Protein AF-A0A662AIC9-F1 (afdb_monomer_lite)

Sequenc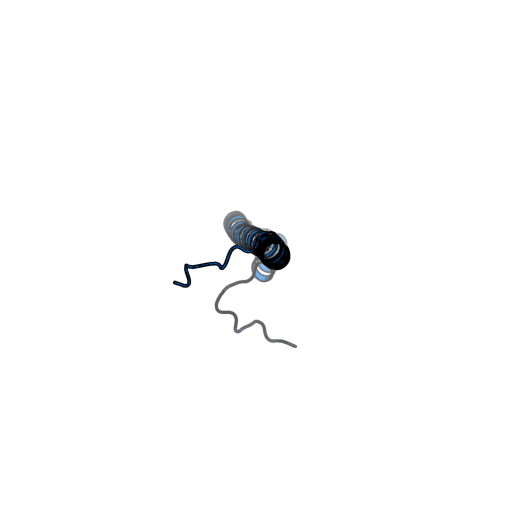e (91 aa):
MIDFHSFPNRTACSVLESMRDLDKTKNYSSLLSMVEELQLFFDRMEAALGDKRDIKEWNIKRHKLKIEIKELLEKKRVLNEELGISDSNSD

Structure (mmCIF, N/CA/C/O backbone):
data_AF-A0A662AIC9-F1
#
_entry.id   AF-A0A662AIC9-F1
#
loop_
_atom_site.group_PDB
_atom_site.id
_atom_site.type_symbol
_atom_site.label_atom_id
_atom_site.label_alt_id
_atom_site.label_comp_id
_atom_site.label_asym_id
_atom_site.label_entity_id
_atom_site.label_seq_id
_atom_site.pdbx_PDB_ins_code
_atom_site.Cartn_x
_atom_site.Cartn_y
_atom_site.Cartn_z
_atom_site.occupancy
_atom_site.B_iso_or_equiv
_atom_site.auth_seq_id
_atom_site.auth_comp_id
_atom_site.auth_asym_id
_atom_site.auth_atom_id
_atom_site.pdbx_PDB_model_num
ATOM 1 N N . MET A 1 1 ? 24.541 -13.357 2.837 1.00 37.72 1 MET A N 1
ATOM 2 C CA . MET A 1 1 ? 24.144 -12.617 1.623 1.00 37.72 1 MET A CA 1
ATOM 3 C C . MET A 1 1 ? 22.869 -13.283 1.140 1.00 37.72 1 MET A C 1
ATOM 5 O O . MET A 1 1 ? 22.919 -14.464 0.838 1.00 37.72 1 MET A O 1
ATOM 9 N N . ILE A 1 2 ? 21.721 -12.618 1.282 1.00 45.84 2 ILE A N 1
ATOM 10 C CA . ILE A 1 2 ? 20.419 -13.217 0.953 1.00 45.84 2 ILE A CA 1
ATOM 11 C C . ILE A 1 2 ? 20.352 -13.316 -0.569 1.00 45.84 2 ILE A C 1
ATOM 13 O O . ILE A 1 2 ? 20.465 -12.301 -1.252 1.00 45.84 2 ILE A O 1
ATOM 17 N N . ASP A 1 3 ? 20.248 -14.538 -1.077 1.00 43.09 3 ASP A N 1
ATOM 18 C CA . ASP A 1 3 ? 20.163 -14.805 -2.504 1.00 43.09 3 ASP A CA 1
ATOM 19 C C . ASP A 1 3 ? 18.740 -14.481 -2.984 1.00 43.09 3 ASP A C 1
ATOM 21 O O . ASP A 1 3 ? 17.778 -15.187 -2.678 1.00 43.09 3 ASP A O 1
ATOM 25 N N . PHE A 1 4 ? 18.589 -13.354 -3.682 1.00 52.91 4 PHE A N 1
ATOM 26 C CA . PHE A 1 4 ? 17.309 -12.868 -4.214 1.00 52.91 4 PHE A CA 1
ATOM 27 C C . PHE A 1 4 ? 16.809 -13.681 -5.429 1.00 52.91 4 PHE A C 1
ATOM 29 O O . PHE A 1 4 ? 15.746 -13.376 -5.966 1.00 52.91 4 PHE A O 1
ATOM 36 N N . HIS A 1 5 ? 17.519 -14.742 -5.833 1.00 51.34 5 HIS A N 1
ATOM 37 C CA . HIS A 1 5 ? 17.184 -15.598 -6.981 1.00 51.34 5 HIS A CA 1
ATOM 38 C C . HIS A 1 5 ? 15.895 -16.430 -6.837 1.00 51.34 5 HIS A C 1
ATOM 40 O O . HIS A 1 5 ? 15.485 -17.070 -7.800 1.00 51.34 5 HIS A O 1
ATOM 46 N N . SER A 1 6 ? 15.230 -16.423 -5.676 1.00 48.81 6 SER A N 1
ATOM 47 C CA . SER A 1 6 ? 13.997 -17.197 -5.441 1.00 48.81 6 SER A CA 1
ATOM 48 C C . SER A 1 6 ? 12.734 -16.338 -5.277 1.00 48.81 6 SER A C 1
ATOM 50 O O . SER A 1 6 ? 11.762 -16.786 -4.667 1.00 48.81 6 SER A O 1
ATOM 52 N N . PHE A 1 7 ? 12.705 -15.112 -5.807 1.00 51.72 7 PHE A N 1
ATOM 53 C CA . PHE A 1 7 ? 11.430 -14.435 -6.053 1.00 51.72 7 PHE A CA 1
ATOM 54 C C . PHE A 1 7 ? 10.958 -14.771 -7.474 1.00 51.72 7 PHE A C 1
ATOM 56 O O . PHE A 1 7 ? 11.645 -14.417 -8.428 1.00 51.72 7 PHE A O 1
ATOM 63 N N . PRO A 1 8 ? 9.793 -15.429 -7.654 1.00 58.91 8 PRO A N 1
ATOM 64 C CA . PRO A 1 8 ? 9.290 -15.784 -8.985 1.00 58.91 8 PRO A CA 1
ATOM 65 C C . PRO A 1 8 ? 8.949 -14.553 -9.843 1.00 58.91 8 PRO A C 1
ATOM 67 O O . PRO A 1 8 ? 8.769 -14.681 -11.049 1.00 58.91 8 PRO A O 1
ATOM 70 N N . ASN A 1 9 ? 8.885 -13.366 -9.227 1.00 65.12 9 ASN A N 1
ATOM 71 C CA . ASN A 1 9 ? 8.583 -12.098 -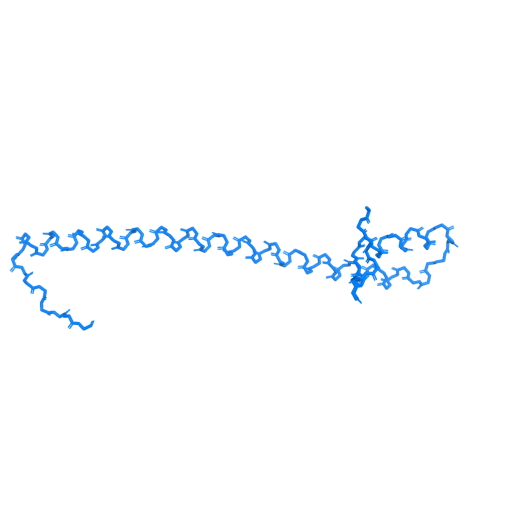9.875 1.00 65.12 9 ASN A CA 1
ATOM 72 C C . ASN A 1 9 ? 9.765 -11.133 -9.757 1.00 65.12 9 ASN A C 1
ATOM 74 O O . ASN A 1 9 ? 10.388 -11.015 -8.699 1.00 65.12 9 ASN A O 1
ATOM 78 N N . ARG A 1 10 ? 10.009 -10.386 -10.833 1.00 80.19 10 ARG A N 1
ATOM 79 C CA . ARG A 1 10 ? 10.960 -9.274 -10.867 1.00 80.19 10 ARG A CA 1
ATOM 80 C C . ARG A 1 10 ? 10.589 -8.216 -9.821 1.00 80.19 10 ARG A C 1
ATOM 82 O O . ARG A 1 10 ? 9.415 -8.015 -9.518 1.00 80.19 10 ARG A O 1
ATOM 89 N N . THR A 1 11 ? 11.590 -7.549 -9.252 1.00 89.69 11 THR A N 1
ATOM 90 C CA . THR A 1 11 ? 11.393 -6.443 -8.299 1.00 89.69 11 THR A CA 1
ATOM 91 C C . THR A 1 11 ? 11.611 -5.097 -8.985 1.00 89.69 11 THR A C 1
ATOM 93 O O . THR A 1 11 ? 12.363 -5.018 -9.955 1.00 89.69 11 THR A O 1
ATOM 96 N N . ALA A 1 12 ? 11.042 -4.015 -8.442 1.00 92.44 12 ALA A N 1
ATOM 97 C CA . ALA A 1 12 ? 11.292 -2.655 -8.934 1.00 92.44 12 ALA A CA 1
ATOM 98 C C . ALA A 1 12 ? 12.796 -2.319 -9.012 1.00 92.44 12 ALA A C 1
ATOM 100 O O . ALA A 1 12 ? 13.252 -1.710 -9.977 1.00 92.44 12 ALA A O 1
ATOM 101 N N . CYS A 1 13 ? 13.591 -2.776 -8.037 1.00 92.75 13 CYS A N 1
ATOM 102 C CA . CYS A 1 13 ? 15.047 -2.614 -8.057 1.00 92.75 13 CYS A CA 1
ATOM 103 C C . CYS A 1 13 ? 15.698 -3.353 -9.234 1.00 92.75 13 CYS A C 1
ATOM 105 O O . CYS A 1 13 ? 16.546 -2.780 -9.909 1.00 92.75 13 CYS A O 1
ATOM 107 N N . SER A 1 14 ? 15.264 -4.582 -9.527 1.00 92.31 14 SER A N 1
ATOM 108 C CA . SER A 1 14 ? 15.740 -5.333 -10.695 1.00 92.31 14 SER A CA 1
ATOM 109 C C . SER A 1 14 ? 15.357 -4.654 -12.018 1.00 92.31 14 SER A C 1
ATOM 111 O O . SER A 1 14 ? 16.149 -4.649 -12.960 1.00 92.31 14 SER A O 1
ATOM 113 N N . VAL A 1 15 ? 14.175 -4.029 -12.097 1.00 93.19 15 VAL A N 1
ATOM 114 C CA . VAL A 1 15 ? 13.792 -3.213 -13.263 1.00 93.19 15 VAL A CA 1
ATOM 115 C C . VAL A 1 15 ? 14.742 -2.027 -13.428 1.00 93.19 15 VAL A C 1
ATOM 117 O O . VAL A 1 15 ? 15.282 -1.820 -14.514 1.00 93.19 15 VAL A O 1
ATOM 120 N N . LEU A 1 16 ? 15.019 -1.300 -12.343 1.00 94.94 16 LEU A N 1
ATOM 121 C CA . LEU A 1 16 ? 15.954 -0.172 -12.339 1.00 94.94 16 LEU A CA 1
ATOM 122 C C . LEU A 1 16 ? 17.385 -0.576 -12.718 1.00 94.94 16 LEU A C 1
ATOM 124 O O . LEU A 1 16 ? 18.064 0.175 -13.418 1.00 94.94 16 LEU A O 1
ATOM 128 N N . GLU A 1 17 ? 17.857 -1.740 -12.272 1.00 94.31 17 GLU A N 1
ATOM 129 C CA . GLU A 1 17 ? 19.162 -2.281 -12.668 1.00 94.31 17 GLU A CA 1
ATOM 130 C C . GLU A 1 17 ? 19.230 -2.503 -14.179 1.00 94.31 17 GLU A C 1
ATOM 132 O O . GLU A 1 17 ? 20.148 -2.006 -14.832 1.00 94.31 17 GLU A O 1
ATOM 137 N N . SER A 1 18 ? 18.217 -3.139 -14.767 1.00 91.38 18 SER A N 1
ATOM 138 C CA . SER A 1 18 ? 18.199 -3.339 -16.217 1.00 91.38 18 SER A CA 1
ATOM 139 C C . SER A 1 18 ? 18.048 -2.032 -16.994 1.00 91.38 18 SER A C 1
ATOM 141 O O . SER A 1 18 ? 18.669 -1.890 -18.042 1.00 91.38 18 SER A O 1
ATOM 143 N N . MET A 1 19 ? 17.301 -1.044 -16.485 1.00 94.25 19 MET A N 1
ATOM 144 C CA . MET A 1 19 ? 17.244 0.291 -17.098 1.00 94.25 19 MET A CA 1
ATOM 145 C C . MET A 1 19 ? 18.626 0.962 -17.128 1.00 94.25 19 MET A C 1
ATOM 147 O O . MET A 1 19 ? 18.975 1.608 -18.117 1.00 94.25 19 MET A O 1
ATOM 151 N N . ARG A 1 20 ? 19.445 0.784 -16.081 1.00 94.50 20 ARG A N 1
ATOM 152 C CA . ARG A 1 20 ? 20.840 1.262 -16.073 1.00 94.50 20 ARG A CA 1
ATOM 153 C C . ARG A 1 20 ? 21.689 0.537 -17.114 1.00 94.50 20 ARG A C 1
ATOM 155 O O . ARG A 1 20 ? 22.549 1.162 -17.727 1.00 94.50 20 ARG A O 1
ATOM 162 N N . ASP A 1 21 ? 21.456 -0.752 -17.339 1.00 93.69 21 ASP A N 1
ATOM 163 C CA . ASP A 1 21 ? 22.178 -1.514 -18.362 1.00 93.69 21 ASP A CA 1
ATOM 164 C C . ASP A 1 21 ? 21.778 -1.116 -19.792 1.00 93.69 21 ASP A C 1
ATOM 166 O O . ASP A 1 21 ? 22.643 -1.041 -20.671 1.00 93.69 21 ASP A O 1
ATOM 170 N N . LEU A 1 22 ? 20.510 -0.754 -20.025 1.00 92.56 22 LEU A N 1
ATOM 171 C CA . LEU A 1 22 ? 20.083 -0.132 -21.285 1.00 92.56 22 LEU A CA 1
ATOM 172 C C . LEU A 1 22 ? 20.839 1.178 -21.544 1.00 92.56 22 LEU A C 1
ATOM 174 O O . LEU A 1 22 ? 21.290 1.421 -22.662 1.00 92.56 22 LEU A O 1
ATOM 178 N N . ASP A 1 23 ? 21.043 2.003 -20.511 1.00 93.00 23 ASP A N 1
ATOM 179 C CA . ASP A 1 23 ? 21.795 3.251 -20.658 1.00 93.00 23 ASP A CA 1
ATOM 180 C C . ASP A 1 23 ? 23.294 3.030 -20.914 1.00 93.00 23 ASP A C 1
ATOM 182 O O . ASP A 1 23 ? 23.886 3.741 -21.730 1.00 93.00 23 ASP A O 1
ATOM 186 N N . LYS A 1 24 ? 23.910 2.019 -20.288 1.00 95.06 24 LYS A N 1
ATOM 187 C CA . LYS A 1 24 ? 25.308 1.639 -20.571 1.00 95.06 24 LYS A CA 1
ATOM 188 C C . LYS A 1 24 ? 25.489 1.177 -22.015 1.00 95.06 24 LYS A C 1
ATOM 190 O O . LYS A 1 24 ? 26.487 1.507 -22.646 1.00 95.06 24 LYS A O 1
ATOM 195 N N . THR A 1 25 ? 24.529 0.409 -22.526 1.00 93.75 25 THR A N 1
ATOM 196 C CA . THR A 1 25 ? 24.565 -0.166 -23.880 1.00 93.75 25 THR A CA 1
ATOM 197 C C . THR A 1 25 ? 23.999 0.770 -24.949 1.00 93.75 25 THR A C 1
ATOM 199 O O . THR A 1 25 ? 24.088 0.456 -26.134 1.00 93.75 25 THR A O 1
ATOM 202 N N . LYS A 1 26 ? 23.421 1.913 -24.547 1.00 92.75 26 LYS A N 1
ATOM 203 C CA . LYS A 1 26 ? 22.694 2.861 -25.411 1.0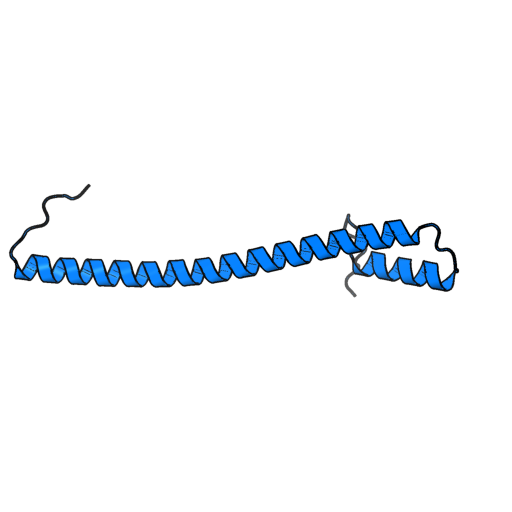0 92.75 26 LYS A CA 1
ATOM 204 C C . LYS A 1 26 ? 21.596 2.196 -26.251 1.00 92.75 26 LYS A C 1
ATOM 206 O O . LYS A 1 26 ? 21.213 2.705 -27.302 1.00 92.75 26 LYS A O 1
ATOM 211 N N . ASN A 1 27 ? 21.064 1.071 -25.772 1.00 90.19 27 ASN A N 1
ATOM 212 C CA . ASN A 1 27 ? 19.970 0.353 -26.408 1.00 90.19 27 ASN A CA 1
ATOM 213 C C . ASN A 1 27 ? 18.665 0.664 -25.674 1.00 90.19 27 ASN A C 1
ATOM 215 O O . ASN A 1 27 ? 18.342 0.046 -24.668 1.00 90.19 27 ASN A O 1
ATOM 219 N N . TYR A 1 28 ? 17.891 1.611 -26.197 1.00 93.38 28 TYR A N 1
ATOM 220 C CA . TYR A 1 28 ? 16.661 2.077 -25.548 1.00 93.38 28 TYR A CA 1
ATOM 221 C C . TYR A 1 28 ? 15.384 1.437 -26.098 1.00 93.38 28 TYR A C 1
ATOM 223 O O . TYR A 1 28 ? 14.289 1.850 -25.728 1.00 93.38 28 TYR A O 1
ATOM 231 N N . SER A 1 29 ? 15.502 0.408 -26.943 1.00 92.62 29 SER A N 1
ATOM 232 C CA . SER A 1 29 ? 14.347 -0.281 -27.543 1.00 92.62 29 SER A CA 1
ATOM 233 C C . SER A 1 29 ? 13.335 -0.781 -26.504 1.00 92.62 29 SER A C 1
ATOM 235 O O . SER A 1 29 ? 12.134 -0.733 -26.740 1.00 92.62 29 SER A O 1
ATOM 237 N N . SER A 1 30 ? 13.819 -1.213 -25.336 1.00 89.94 30 SER A N 1
ATOM 238 C CA . SER A 1 30 ? 12.997 -1.748 -24.242 1.00 89.94 30 SER A CA 1
ATOM 239 C C . SER A 1 30 ? 12.748 -0.748 -23.107 1.00 89.94 30 SER A C 1
ATOM 241 O O . SER A 1 30 ? 12.132 -1.106 -22.106 1.00 89.94 30 SER A O 1
ATOM 243 N N . LEU A 1 31 ? 13.224 0.499 -23.229 1.00 93.69 31 LEU A N 1
ATOM 244 C CA . LEU A 1 31 ? 13.169 1.477 -22.138 1.00 93.69 31 LEU A CA 1
ATOM 245 C C . LEU A 1 31 ? 11.727 1.781 -21.723 1.00 93.69 31 LEU A C 1
ATOM 247 O O . LEU A 1 31 ? 11.431 1.784 -20.533 1.00 93.69 31 LEU A O 1
ATOM 251 N N . LEU A 1 32 ? 10.835 1.994 -22.695 1.00 94.62 32 LEU A N 1
ATOM 252 C CA . LEU A 1 32 ? 9.437 2.336 -22.424 1.00 94.62 32 LEU A CA 1
ATOM 253 C C . LEU A 1 32 ? 8.724 1.228 -21.638 1.00 94.62 32 LEU A C 1
ATOM 255 O O . LEU A 1 32 ? 8.100 1.508 -20.622 1.00 94.62 32 LEU A O 1
ATOM 259 N N . SER A 1 33 ? 8.908 -0.032 -22.042 1.00 91.06 33 SER A N 1
ATOM 260 C CA . SER A 1 33 ? 8.322 -1.179 -21.340 1.00 91.06 33 SER A CA 1
ATOM 261 C C . SER A 1 33 ? 8.833 -1.301 -19.899 1.00 91.06 33 SER A C 1
ATOM 263 O O . SER A 1 33 ? 8.055 -1.598 -18.997 1.00 91.06 33 SER A O 1
ATOM 265 N N . MET A 1 34 ? 10.118 -1.015 -19.650 1.00 93.25 34 MET A N 1
ATOM 266 C CA . MET A 1 34 ? 10.657 -1.010 -18.283 1.00 93.25 34 MET A CA 1
ATOM 267 C C . MET A 1 34 ? 10.117 0.153 -17.444 1.00 93.25 34 MET A C 1
ATOM 269 O O . MET A 1 34 ? 9.914 -0.012 -16.244 1.00 93.25 34 MET A O 1
ATOM 273 N N . VAL A 1 35 ? 9.869 1.317 -18.053 1.00 95.56 35 VAL A N 1
ATOM 274 C CA . VAL A 1 35 ? 9.233 2.452 -17.368 1.00 95.56 35 VAL A CA 1
ATOM 275 C C . VAL A 1 35 ? 7.807 2.095 -16.953 1.00 95.56 35 VAL A C 1
ATOM 277 O O . VAL A 1 35 ? 7.457 2.310 -15.797 1.00 95.56 35 VAL A O 1
ATOM 280 N N . GLU A 1 36 ? 7.016 1.504 -17.848 1.00 95.50 36 GLU A N 1
ATOM 281 C CA . GLU A 1 36 ? 5.646 1.059 -17.551 1.00 95.50 36 GLU A CA 1
ATOM 282 C C . GLU A 1 36 ? 5.623 -0.002 -16.443 1.00 95.50 36 GLU A C 1
ATOM 284 O O . GLU A 1 36 ? 4.834 0.082 -15.502 1.00 95.50 36 GLU A O 1
ATOM 289 N N . GLU A 1 37 ? 6.531 -0.980 -16.503 1.00 93.75 37 GLU A N 1
ATOM 290 C CA . GLU A 1 37 ? 6.667 -1.997 -15.459 1.00 93.75 37 GLU A CA 1
ATOM 291 C C . GLU A 1 37 ? 7.013 -1.366 -14.100 1.00 93.75 37 GLU A C 1
ATOM 293 O O . GLU A 1 37 ? 6.423 -1.707 -13.072 1.00 93.75 37 GLU A O 1
ATOM 298 N N . LEU A 1 38 ? 7.945 -0.410 -14.089 1.00 95.75 38 LEU A N 1
ATOM 299 C CA . LEU A 1 38 ? 8.349 0.299 -12.882 1.00 95.75 38 LEU A CA 1
ATOM 300 C C . LEU A 1 38 ? 7.204 1.143 -12.301 1.00 95.75 38 LEU A C 1
ATOM 302 O O . LEU A 1 38 ? 7.003 1.134 -11.086 1.00 95.75 38 LEU A O 1
ATOM 306 N N . GLN A 1 39 ? 6.440 1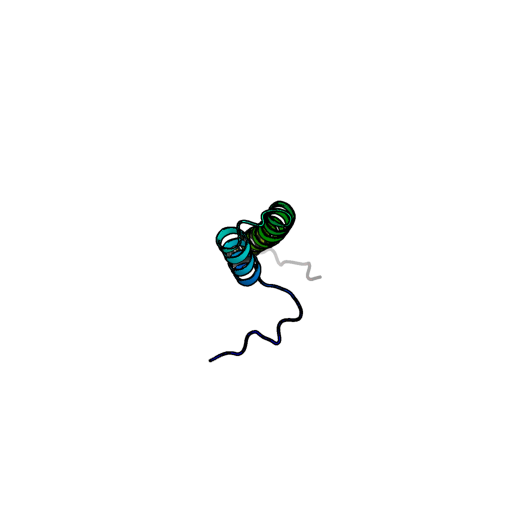.830 -13.152 1.00 96.56 39 GLN A N 1
ATOM 307 C CA . GLN A 1 39 ? 5.247 2.579 -12.749 1.00 96.56 39 GLN A CA 1
ATOM 308 C C . GLN A 1 39 ? 4.222 1.658 -12.085 1.00 96.56 39 GLN A C 1
ATOM 310 O O . GLN A 1 39 ? 3.803 1.931 -10.964 1.00 96.56 39 GLN A O 1
ATOM 315 N N . LEU A 1 40 ? 3.923 0.504 -12.690 1.00 95.25 40 LEU A N 1
ATOM 316 C CA . LEU A 1 40 ? 3.011 -0.484 -12.106 1.00 95.25 40 LEU A CA 1
ATOM 317 C C . LEU A 1 40 ? 3.473 -0.981 -10.730 1.00 95.25 40 LEU A C 1
ATOM 319 O O . LEU A 1 40 ? 2.643 -1.237 -9.853 1.00 95.25 40 LEU A O 1
ATOM 323 N N . PHE A 1 41 ? 4.783 -1.141 -10.516 1.00 95.12 41 PHE A N 1
ATOM 324 C CA . PHE A 1 41 ? 5.303 -1.482 -9.192 1.00 95.12 41 PHE A CA 1
ATOM 325 C C . PHE A 1 41 ? 5.058 -0.366 -8.178 1.00 95.12 41 PHE A C 1
ATOM 327 O O . PHE A 1 41 ? 4.606 -0.658 -7.068 1.00 95.12 41 PHE A O 1
ATOM 334 N N . PHE A 1 42 ? 5.322 0.888 -8.542 1.00 95.50 42 PHE A N 1
ATOM 335 C CA . PHE A 1 42 ? 5.121 2.018 -7.640 1.00 95.50 42 PHE A CA 1
ATOM 336 C C . PHE A 1 42 ? 3.646 2.278 -7.341 1.00 95.50 42 PHE A C 1
ATOM 338 O O . PHE A 1 42 ? 3.312 2.415 -6.168 1.00 95.50 42 PHE A O 1
ATOM 345 N N . ASP A 1 43 ? 2.757 2.204 -8.331 1.00 96.62 43 ASP A N 1
ATOM 346 C CA . ASP A 1 43 ? 1.311 2.350 -8.126 1.00 96.62 43 ASP A CA 1
ATOM 347 C C . ASP A 1 43 ? 0.789 1.331 -7.101 1.00 96.62 43 ASP A C 1
ATOM 349 O O . ASP A 1 43 ? 0.032 1.658 -6.185 1.00 96.62 43 ASP A O 1
ATOM 353 N N . ARG A 1 44 ? 1.253 0.076 -7.195 1.00 95.31 44 ARG A N 1
ATOM 354 C CA . ARG A 1 44 ? 0.908 -0.978 -6.225 1.00 95.31 44 ARG A CA 1
ATOM 355 C C . ARG A 1 44 ? 1.467 -0.693 -4.833 1.00 95.31 44 ARG A C 1
ATOM 357 O O . ARG A 1 44 ? 0.799 -0.978 -3.839 1.00 95.31 44 ARG A O 1
ATOM 364 N N . MET A 1 45 ? 2.689 -0.169 -4.745 1.00 95.31 45 MET A N 1
ATOM 365 C CA . MET A 1 45 ? 3.295 0.204 -3.465 1.00 95.31 45 MET A CA 1
ATOM 366 C C . MET A 1 45 ? 2.542 1.365 -2.812 1.00 95.31 45 MET A C 1
ATOM 368 O O . MET A 1 45 ? 2.271 1.307 -1.613 1.00 95.31 45 MET A O 1
ATOM 372 N N . GLU A 1 46 ? 2.174 2.385 -3.585 1.00 96.69 46 GLU A N 1
ATOM 373 C CA . GLU A 1 46 ? 1.406 3.533 -3.107 1.00 96.69 46 GLU A CA 1
ATOM 374 C C . GLU A 1 46 ? 0.006 3.126 -2.646 1.00 96.69 46 GLU A C 1
ATOM 376 O O . GLU A 1 46 ? -0.391 3.484 -1.535 1.00 96.69 46 GLU A O 1
ATOM 381 N N . ALA A 1 47 ? -0.700 2.297 -3.422 1.00 97.00 47 ALA A N 1
ATOM 382 C CA . ALA A 1 47 ? -1.990 1.738 -3.021 1.00 97.00 47 ALA A CA 1
ATOM 383 C C . ALA A 1 47 ? -1.886 0.982 -1.683 1.00 97.00 47 ALA A C 1
ATOM 385 O O . ALA A 1 47 ? -2.632 1.260 -0.745 1.00 97.00 47 ALA A O 1
ATOM 386 N N . ALA A 1 48 ? -0.882 0.109 -1.537 1.00 96.62 48 ALA A N 1
ATOM 387 C CA . ALA A 1 48 ? -0.664 -0.639 -0.300 1.00 96.62 48 ALA A CA 1
ATOM 388 C C . ALA A 1 48 ? -0.305 0.258 0.903 1.00 96.62 48 ALA A C 1
ATOM 390 O O . ALA A 1 48 ? -0.611 -0.082 2.050 1.00 96.62 48 ALA A O 1
ATOM 391 N N . LEU A 1 49 ? 0.368 1.392 0.681 1.00 97.56 49 LEU A N 1
ATOM 392 C CA . LEU A 1 49 ? 0.618 2.387 1.729 1.00 97.56 49 LEU A CA 1
ATOM 393 C C . LEU A 1 49 ? -0.669 3.116 2.132 1.00 97.56 49 LEU A C 1
ATOM 395 O O . LEU A 1 49 ? -0.879 3.334 3.329 1.00 97.56 49 LEU A O 1
ATOM 399 N N . GLY A 1 50 ? -1.529 3.439 1.162 1.00 97.50 50 GLY A N 1
ATOM 400 C CA . GLY A 1 50 ? -2.874 3.968 1.392 1.00 97.50 50 GLY A CA 1
ATOM 401 C C . GLY A 1 50 ? -3.698 3.038 2.277 1.00 97.50 50 GLY A C 1
ATOM 402 O O . GLY A 1 50 ? -4.110 3.435 3.366 1.00 97.50 50 GLY A O 1
ATOM 403 N N . ASP A 1 51 ? -3.805 1.766 1.892 1.00 97.50 51 ASP A N 1
ATOM 404 C CA . ASP A 1 51 ? -4.543 0.752 2.652 1.00 97.50 51 ASP A CA 1
ATOM 405 C C . ASP A 1 51 ? -4.029 0.620 4.093 1.00 97.50 51 ASP A C 1
ATOM 407 O O . ASP A 1 51 ? -4.800 0.573 5.054 1.00 97.50 51 ASP A O 1
ATOM 411 N N . LYS A 1 52 ? -2.702 0.599 4.283 1.00 97.56 52 LYS A N 1
ATOM 412 C CA . LYS A 1 52 ? -2.091 0.525 5.621 1.00 97.56 52 LYS A CA 1
ATOM 413 C C . LYS A 1 52 ? -2.429 1.738 6.481 1.00 97.56 52 LYS A C 1
ATOM 415 O O . LYS A 1 52 ? -2.658 1.583 7.686 1.00 97.56 52 LYS A O 1
ATOM 420 N N . ARG A 1 53 ? -2.425 2.937 5.892 1.00 97.19 53 ARG A N 1
ATOM 421 C CA . ARG A 1 53 ? -2.807 4.168 6.592 1.00 97.19 53 ARG A CA 1
ATOM 422 C C . ARG A 1 53 ? -4.268 4.094 7.018 1.00 97.19 53 ARG A C 1
ATOM 424 O O . ARG A 1 53 ? -4.558 4.313 8.194 1.00 97.19 53 ARG A O 1
ATOM 431 N N . ASP A 1 54 ? -5.148 3.705 6.109 1.00 97.69 54 ASP A N 1
ATOM 432 C CA . ASP A 1 54 ? -6.582 3.646 6.366 1.00 97.69 54 ASP A CA 1
ATOM 433 C C . ASP A 1 54 ? -6.890 2.613 7.457 1.00 97.69 54 ASP A C 1
ATOM 435 O O . ASP A 1 54 ? -7.524 2.936 8.460 1.00 97.69 54 ASP A O 1
ATOM 439 N N . ILE A 1 55 ? -6.319 1.408 7.379 1.00 97.94 55 ILE A N 1
ATOM 440 C CA . ILE A 1 55 ? -6.450 0.386 8.431 1.00 97.94 55 ILE A CA 1
ATOM 441 C C . ILE A 1 55 ? -5.995 0.923 9.796 1.00 97.94 55 ILE A C 1
ATOM 443 O O . ILE A 1 55 ? -6.632 0.655 10.823 1.00 97.94 55 ILE A O 1
ATOM 447 N N . LYS A 1 56 ? -4.895 1.682 9.846 1.00 97.81 56 LYS A N 1
ATOM 448 C CA . LYS A 1 56 ? -4.403 2.285 11.092 1.00 97.81 56 LYS A CA 1
ATOM 449 C C . LYS A 1 56 ? -5.411 3.286 11.657 1.00 97.81 56 LYS A C 1
ATOM 451 O O . LYS A 1 56 ? -5.728 3.221 12.846 1.00 97.81 56 LYS A O 1
ATOM 456 N N . GLU A 1 57 ? -5.946 4.175 10.826 1.00 98.00 57 GLU A N 1
ATOM 457 C CA . GLU A 1 57 ? -6.955 5.151 11.246 1.00 98.00 57 GLU A CA 1
ATOM 458 C C . GLU A 1 57 ? -8.240 4.482 11.734 1.00 98.00 57 GLU A C 1
ATOM 460 O O . GLU A 1 57 ? -8.784 4.849 12.779 1.00 98.00 57 GLU A O 1
ATOM 465 N N . TRP A 1 58 ? -8.707 3.465 11.014 1.00 97.94 58 TRP A N 1
ATOM 466 C CA . TRP A 1 58 ? -9.912 2.721 11.360 1.00 97.94 58 TRP A CA 1
ATOM 467 C C . TRP A 1 58 ? -9.747 1.976 12.679 1.00 97.94 58 TRP A C 1
ATOM 469 O O . TRP A 1 58 ? -10.662 1.966 13.501 1.00 97.94 58 TRP A O 1
ATOM 479 N N . ASN A 1 59 ? -8.567 1.415 12.943 1.00 97.88 59 ASN A N 1
ATOM 480 C CA . ASN A 1 59 ? -8.268 0.793 14.228 1.00 97.88 59 ASN A CA 1
ATOM 481 C C . ASN A 1 59 ? -8.325 1.791 15.389 1.00 97.88 59 ASN A C 1
ATOM 483 O O . ASN A 1 59 ? -8.904 1.473 16.431 1.00 97.88 59 ASN A O 1
ATOM 487 N N . ILE A 1 60 ? -7.784 2.997 15.201 1.00 98.00 60 ILE A N 1
ATOM 488 C CA . ILE A 1 60 ? -7.845 4.068 16.203 1.00 98.00 60 ILE A CA 1
ATOM 489 C C . ILE A 1 60 ? -9.300 4.486 16.444 1.00 98.00 60 ILE A C 1
ATOM 491 O O . ILE A 1 60 ? -9.739 4.533 17.594 1.00 98.00 60 ILE A O 1
ATOM 495 N N . LYS A 1 61 ? -10.069 4.745 15.377 1.00 98.06 61 LYS A N 1
ATOM 496 C CA . LYS A 1 61 ? -11.493 5.114 15.470 1.00 98.06 61 LYS A CA 1
ATOM 497 C C . LYS A 1 61 ? -12.304 4.028 16.172 1.00 98.06 61 LYS A C 1
ATOM 499 O O . LYS A 1 61 ? -13.023 4.319 17.122 1.00 98.06 61 LYS A O 1
ATOM 504 N N . ARG A 1 62 ? -12.123 2.766 15.776 1.00 98.00 62 ARG A N 1
ATOM 505 C CA . ARG A 1 62 ? -12.772 1.603 16.396 1.00 98.00 62 ARG A CA 1
ATOM 506 C C . ARG A 1 62 ? -12.470 1.514 17.890 1.00 98.00 62 ARG A C 1
ATOM 508 O O . ARG A 1 62 ? -13.364 1.199 18.667 1.00 98.00 62 ARG A O 1
ATOM 515 N N . HIS A 1 63 ? -11.227 1.761 18.298 1.00 97.81 63 HIS A N 1
ATOM 516 C CA . HIS A 1 63 ? -10.856 1.731 19.711 1.00 97.81 63 HIS A CA 1
ATOM 517 C C . HIS A 1 63 ? -11.526 2.862 20.502 1.00 97.81 63 HIS A C 1
ATOM 519 O O . HIS A 1 63 ? -12.120 2.592 21.543 1.00 97.81 63 HIS A O 1
ATOM 525 N N . LYS A 1 64 ? -11.506 4.095 19.977 1.00 98.00 64 LYS A N 1
ATOM 526 C CA . LYS A 1 64 ? -12.177 5.249 20.598 1.00 98.00 64 LYS A CA 1
ATOM 527 C C . LYS A 1 64 ? -13.679 5.019 20.763 1.00 98.00 64 LYS A C 1
ATOM 529 O O . LYS A 1 64 ? -14.186 5.145 21.869 1.00 98.00 64 LYS A O 1
ATOM 534 N N . LEU A 1 65 ? -14.358 4.580 19.703 1.00 97.81 65 LEU A N 1
ATOM 535 C CA . LEU A 1 65 ? -15.794 4.289 19.742 1.00 97.81 65 LEU A CA 1
ATOM 536 C C . LEU A 1 65 ? -16.136 3.180 20.746 1.00 97.81 65 LEU A C 1
ATOM 538 O O . LEU A 1 65 ? -17.151 3.255 21.426 1.00 97.81 65 LEU A O 1
ATOM 542 N N . LYS A 1 66 ? -15.281 2.158 20.894 1.00 97.69 66 LYS A N 1
ATOM 543 C CA . LYS A 1 66 ? -15.479 1.122 21.922 1.00 97.69 66 LYS A CA 1
ATOM 544 C C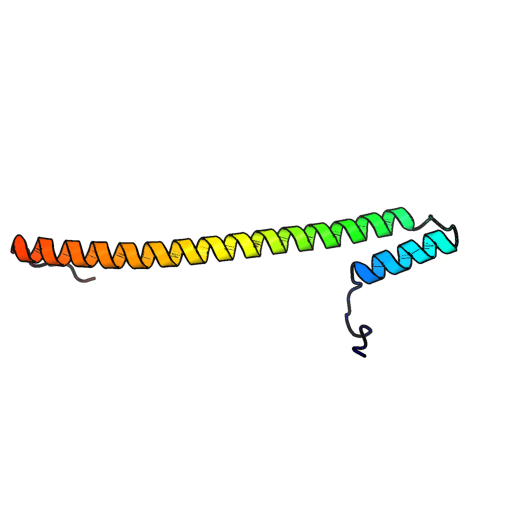 . LYS A 1 66 ? -15.398 1.675 23.345 1.00 97.69 66 LYS A C 1
ATOM 546 O O . LYS A 1 66 ? -16.104 1.170 24.211 1.00 97.69 66 LYS A O 1
ATOM 551 N N . ILE A 1 67 ? -14.522 2.647 23.597 1.00 97.69 67 ILE A N 1
ATOM 552 C CA . ILE A 1 67 ? -14.431 3.316 24.901 1.00 97.69 67 ILE A CA 1
ATOM 553 C C . ILE A 1 67 ? -15.683 4.164 25.124 1.00 97.69 67 ILE A C 1
ATOM 555 O O . ILE A 1 67 ? -16.349 4.001 26.140 1.00 97.69 67 ILE A O 1
ATOM 559 N N . GLU A 1 68 ? -16.060 4.973 24.137 1.00 97.31 68 GLU A N 1
ATOM 560 C CA . GLU A 1 68 ? -17.236 5.843 24.206 1.00 97.31 68 GLU A CA 1
ATOM 561 C C . GLU A 1 68 ? -18.533 5.055 24.448 1.00 97.31 68 GLU A C 1
ATOM 563 O O . GLU A 1 68 ? -19.316 5.410 25.323 1.00 97.31 68 GLU A O 1
ATOM 568 N N . ILE A 1 69 ? -18.732 3.925 23.758 1.00 97.44 69 ILE A N 1
ATOM 569 C CA . ILE A 1 69 ? -19.879 3.035 23.997 1.00 97.44 69 ILE A CA 1
ATOM 570 C C . ILE A 1 69 ? -19.897 2.535 25.443 1.00 97.44 69 ILE A C 1
ATOM 572 O O . ILE A 1 69 ? -20.954 2.530 26.067 1.00 97.44 69 ILE A O 1
ATOM 576 N N . LYS A 1 70 ? -18.750 2.123 25.998 1.00 96.94 70 LYS A N 1
ATOM 577 C CA . LYS A 1 70 ? -18.681 1.663 27.394 1.00 96.94 70 LYS A CA 1
ATOM 578 C C . LYS A 1 70 ? -19.051 2.776 28.371 1.00 96.94 70 LYS A C 1
ATOM 580 O O . LYS A 1 70 ? -19.815 2.531 29.296 1.00 96.94 70 LYS A O 1
ATOM 585 N N . GLU A 1 71 ? -18.539 3.983 28.152 1.00 97.06 71 GLU A N 1
ATOM 586 C CA . GLU A 1 71 ? -18.858 5.143 28.988 1.00 97.06 71 GLU A CA 1
ATOM 587 C C . GLU A 1 71 ? -20.339 5.524 28.902 1.00 97.06 71 GLU A C 1
ATOM 589 O O . GLU A 1 71 ? -20.956 5.830 29.919 1.00 97.06 71 GLU A O 1
ATOM 594 N N . LEU A 1 72 ? -20.928 5.493 27.704 1.00 96.25 72 LEU A N 1
ATOM 595 C CA . LEU A 1 72 ? -22.347 5.783 27.503 1.00 96.25 72 LEU A CA 1
ATOM 596 C C . LEU A 1 72 ? -23.249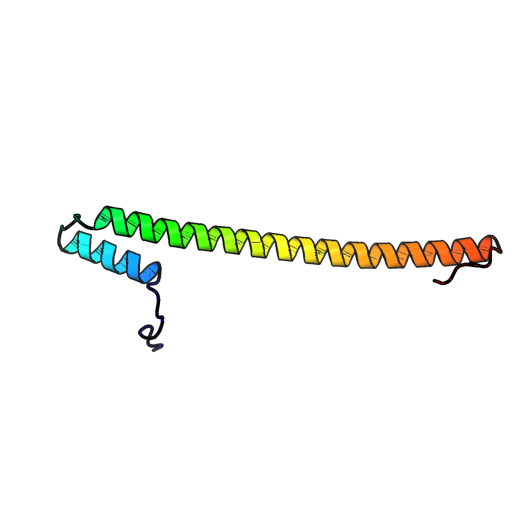 4.717 28.128 1.00 96.25 72 LEU A C 1
ATOM 598 O O . LEU A 1 72 ? -24.254 5.069 28.741 1.00 96.25 72 LEU A O 1
ATOM 602 N N . LEU A 1 73 ? -22.891 3.435 28.014 1.00 95.31 73 LEU A N 1
ATOM 603 C CA . LEU A 1 73 ? -23.622 2.344 28.663 1.00 95.31 73 LEU A CA 1
ATOM 604 C C . LEU A 1 73 ? -23.581 2.471 30.186 1.00 95.31 73 LEU A C 1
ATOM 606 O O . LEU A 1 73 ? -24.610 2.305 30.834 1.00 95.31 73 LEU A O 1
ATOM 610 N N . GLU A 1 74 ? -22.426 2.822 30.751 1.00 95.00 74 GLU A N 1
ATOM 611 C CA . GLU A 1 74 ? -22.297 3.031 32.192 1.00 95.00 74 GLU A CA 1
ATOM 612 C C . GLU A 1 74 ? -23.102 4.247 32.666 1.00 95.00 74 GLU A C 1
ATOM 614 O O . GLU A 1 74 ? -23.850 4.154 33.636 1.00 95.00 74 GLU A O 1
ATOM 619 N N . LYS A 1 75 ? -23.040 5.370 31.937 1.00 94.62 75 LYS A N 1
ATOM 620 C CA . LYS A 1 75 ? -23.882 6.545 32.220 1.00 94.62 75 LYS A CA 1
ATOM 621 C C . LYS A 1 75 ? -25.367 6.202 32.153 1.00 94.62 75 LYS A C 1
ATOM 623 O O . LYS A 1 75 ? -26.119 6.615 33.029 1.00 94.62 75 LYS A O 1
ATOM 628 N N . LYS A 1 76 ? -25.786 5.437 31.139 1.00 94.38 76 LYS A N 1
ATOM 629 C CA . LYS A 1 76 ? -27.168 4.961 31.007 1.00 94.38 76 LYS A CA 1
ATOM 630 C C . LYS A 1 76 ? -27.570 4.111 32.215 1.00 94.38 76 LYS A C 1
ATOM 632 O O . LYS A 1 76 ? -28.646 4.331 32.756 1.00 94.38 76 LYS A O 1
ATOM 637 N N . ARG A 1 77 ? -26.713 3.180 32.652 1.00 93.25 77 ARG A N 1
ATOM 638 C CA . ARG A 1 77 ? -26.962 2.320 33.820 1.00 93.25 77 ARG A CA 1
ATOM 639 C C . ARG A 1 77 ? -27.195 3.150 35.085 1.00 93.25 77 ARG A C 1
ATOM 641 O O . ARG A 1 77 ? -28.206 2.955 35.747 1.00 93.25 77 ARG A O 1
ATOM 648 N N . VAL A 1 78 ? -26.305 4.102 35.372 1.00 93.50 78 VAL A N 1
ATOM 649 C CA . VAL A 1 78 ? -26.420 4.988 36.544 1.00 93.50 78 VAL A CA 1
ATOM 650 C C . VAL A 1 78 ? -27.703 5.825 36.488 1.00 93.50 78 VAL A C 1
ATOM 652 O O . VAL A 1 78 ? -28.450 5.861 37.459 1.00 93.50 78 VAL A O 1
ATOM 655 N N . LEU A 1 79 ? -28.013 6.434 35.340 1.00 91.94 79 LEU A N 1
ATOM 656 C CA . LEU A 1 79 ? -29.250 7.207 35.153 1.00 91.94 79 LEU A CA 1
ATOM 657 C C . LEU A 1 79 ? -30.514 6.351 35.336 1.00 91.94 79 LEU A C 1
ATOM 659 O O . LEU A 1 79 ? -31.486 6.807 35.933 1.00 91.94 79 LEU A O 1
ATOM 663 N N . ASN A 1 80 ? -30.513 5.114 34.837 1.00 90.38 80 ASN A N 1
ATOM 664 C CA . ASN A 1 80 ? -31.637 4.191 35.003 1.00 90.38 80 ASN A CA 1
ATOM 665 C C . ASN A 1 80 ? -31.835 3.786 36.473 1.00 90.38 80 ASN A C 1
ATOM 667 O O . ASN A 1 80 ? -32.975 3.703 36.930 1.00 90.38 80 ASN A O 1
ATOM 671 N N . GLU A 1 81 ? -30.744 3.588 37.221 1.00 89.62 81 GLU A N 1
ATOM 672 C CA . GLU A 1 81 ? -30.777 3.340 38.669 1.00 89.62 81 GLU A CA 1
ATOM 673 C C . GLU A 1 81 ? -31.338 4.544 39.438 1.00 89.62 81 GLU A C 1
ATOM 675 O O . GLU A 1 81 ? -32.207 4.369 40.292 1.00 89.62 81 GLU A O 1
ATOM 680 N N . GLU A 1 82 ? -30.914 5.764 39.097 1.00 87.56 82 GLU A N 1
ATOM 681 C CA . GLU A 1 82 ? -31.426 7.008 39.695 1.00 87.56 82 GLU A CA 1
ATOM 682 C C . GLU A 1 82 ? -32.921 7.228 39.414 1.00 87.56 82 GLU A C 1
ATOM 684 O O . GLU A 1 82 ? -33.653 7.726 40.269 1.00 87.56 82 GLU A O 1
ATOM 689 N N . LEU A 1 83 ? -33.387 6.838 38.226 1.00 86.75 83 LEU A N 1
ATOM 690 C CA . LEU A 1 83 ? -34.783 6.969 37.806 1.00 86.75 83 LEU A CA 1
ATOM 691 C C . LEU A 1 83 ? -35.670 5.789 38.241 1.00 86.75 83 LEU A C 1
ATOM 693 O O . LEU A 1 83 ? -36.880 5.828 38.016 1.00 86.75 83 LEU A O 1
ATOM 697 N N . GLY A 1 84 ? -35.102 4.747 38.863 1.00 76.25 84 GLY A N 1
ATOM 698 C CA . GLY A 1 84 ? -35.840 3.561 39.310 1.00 76.25 84 GLY A CA 1
ATOM 699 C C . GLY A 1 84 ? -36.418 2.713 38.169 1.00 76.25 84 GLY A C 1
ATOM 700 O O . GLY A 1 84 ? -37.400 1.998 38.371 1.00 76.25 84 GLY A O 1
ATOM 701 N N . ILE A 1 85 ? -35.843 2.802 36.967 1.00 76.69 85 ILE A N 1
ATOM 702 C CA . ILE A 1 85 ? -36.303 2.083 35.774 1.00 76.69 85 ILE A CA 1
ATOM 703 C C . ILE A 1 85 ? -35.513 0.772 35.671 1.00 76.69 85 ILE A C 1
ATOM 705 O O . ILE A 1 85 ? -34.323 0.779 35.364 1.00 76.69 85 ILE A O 1
ATOM 709 N N . SER A 1 86 ? -36.162 -0.373 35.911 1.00 63.12 86 SER A N 1
ATOM 710 C CA . SER A 1 86 ? -35.570 -1.682 35.610 1.00 63.12 86 SER A CA 1
ATOM 711 C C . SER A 1 86 ? -35.602 -1.913 34.098 1.00 63.12 86 SER A C 1
ATOM 713 O O . SER A 1 86 ? -36.691 -1.976 33.525 1.00 63.12 86 SER A O 1
ATOM 715 N N . ASP A 1 87 ? -34.441 -2.047 33.452 1.00 60.56 87 ASP A N 1
ATOM 716 C CA . ASP A 1 87 ? -34.345 -2.374 32.024 1.00 60.56 87 ASP A CA 1
ATOM 717 C C . ASP A 1 87 ? -34.942 -3.775 31.760 1.00 60.56 87 ASP A C 1
ATOM 719 O O . ASP A 1 87 ? -34.264 -4.798 31.823 1.00 60.56 87 ASP A O 1
ATOM 723 N N . SER A 1 88 ? -36.238 -3.832 31.455 1.00 53.62 88 SER A N 1
ATOM 724 C CA . SER A 1 88 ? -36.884 -4.991 30.847 1.00 53.62 88 SER A CA 1
ATOM 725 C C . SER A 1 88 ? -36.648 -4.919 29.342 1.00 53.62 88 SER A C 1
ATOM 727 O O . SER A 1 88 ? -37.431 -4.280 28.646 1.00 53.62 88 SER A O 1
ATOM 729 N N . ASN A 1 89 ? -35.524 -5.456 28.870 1.00 52.28 89 ASN A N 1
ATOM 730 C CA . ASN A 1 89 ? -35.348 -6.056 27.539 1.00 52.28 89 ASN A CA 1
ATOM 731 C C . ASN A 1 89 ? -33.883 -6.472 27.381 1.00 52.28 89 ASN A C 1
ATOM 733 O O . ASN A 1 89 ? -33.020 -5.699 26.964 1.00 52.28 89 ASN A O 1
ATOM 737 N N . SER A 1 90 ? -33.635 -7.717 27.762 1.00 47.09 90 SER A N 1
ATOM 738 C CA . SER A 1 90 ? -32.476 -8.509 27.382 1.00 47.09 90 SER A CA 1
ATOM 739 C C . SER A 1 90 ? -32.884 -9.408 26.213 1.00 47.09 90 SER A C 1
ATOM 741 O O . SER A 1 90 ? -33.615 -10.366 26.450 1.00 47.09 90 SER A O 1
ATOM 743 N N . ASP A 1 91 ? -32.417 -9.084 25.008 1.00 37.81 91 ASP A N 1
ATOM 744 C CA . ASP A 1 91 ? -32.296 -9.982 23.849 1.00 37.81 91 ASP A CA 1
ATOM 745 C C . ASP A 1 91 ? -30.940 -9.719 23.174 1.00 37.81 91 ASP A C 1
ATOM 747 O O . ASP A 1 91 ? -30.589 -8.525 22.997 1.00 37.81 91 ASP A O 1
#

pLDDT: mean 87.12, std 16.7, range [37.72, 98.06]

Foldseek 3Di:
DDDPVPDPDDALVNLVVVLVVCVVVVPCVCVVVSVVVNVVRVVVVVVVVVVVVVVVVVVVVVVVVVVVVVVVVVVVVVVCVVVVHDPPDDD

Radius of gyration: 28.31 Å; chains: 1; bounding box: 62×24×67 Å

Secondary structure (DSSP, 8-state):
---GGG-SS--HHHHHHHHHHHHHHT--TTHHHHHHHHHHHHHHHHHHHHHHHHHHHHHHHHHHHHHHHHHHHHHHHHHHHHTT-------